Protein AF-G5JDI8-F1 (afdb_monomer)

Mean predicted aligned error: 7.17 Å

Secondary structure (DSSP, 8-state):
-HHHHHHHHHHHHHHHTHHHHIIIIITTTT-SSHHHHHHHHHHHHHHHHHHHHHTSSHHHHHHHHHHHHHHHHHHHHHHHSS-HHHHHHHHHHHHHHHHHHHH-S-TTSHHHHHHHHHHHHHHHHHHHHHHHHHHHHHHHHHHHHHTT-

InterPro domains:
  IPR032808 DoxX family [PF07681] (2-74)
  IPR051907 DoxX-like inner membrane-associated oxidoreductase [PTHR33452] (1-127)

Radius of gyration: 26.35 Å; Cα contacts (8 Å, |Δi|>4): 162; chains: 1; bounding box: 73×30×72 Å

Structure (mmCIF, N/CA/C/O backbone):
data_AF-G5JDI8-F1
#
_entry.id   AF-G5JDI8-F1
#
loop_
_atom_site.group_PDB
_atom_site.id
_atom_site.type_symbol
_atom_site.label_atom_id
_atom_site.label_alt_id
_atom_site.label_comp_id
_atom_site.label_asym_id
_atom_site.label_entity_id
_atom_site.label_seq_id
_atom_site.pdbx_PDB_ins_code
_atom_site.Cartn_x
_atom_site.Cartn_y
_atom_site.Cartn_z
_atom_site.occupancy
_atom_site.B_iso_or_equiv
_atom_site.auth_seq_id
_atom_site.auth_comp_id
_atom_site.auth_asym_id
_atom_site.auth_atom_id
_atom_site.pdbx_PDB_model_num
ATOM 1 N N . MET A 1 1 ? 3.150 5.418 9.650 1.00 78.50 1 MET A N 1
ATOM 2 C CA . MET A 1 1 ? 2.986 6.864 9.384 1.00 78.50 1 MET A CA 1
ATOM 3 C C . MET A 1 1 ? 4.046 7.416 8.428 1.00 78.50 1 MET A C 1
ATOM 5 O O . MET A 1 1 ? 3.697 7.618 7.277 1.00 78.50 1 MET A O 1
ATOM 9 N N . VAL A 1 2 ? 5.317 7.598 8.828 1.00 90.75 2 VAL A N 1
ATOM 10 C CA . VAL A 1 2 ? 6.346 8.268 7.986 1.00 90.75 2 VAL A CA 1
ATOM 11 C C . VAL A 1 2 ? 6.553 7.596 6.624 1.00 90.75 2 VAL A C 1
ATOM 13 O O . VAL A 1 2 ? 6.476 8.265 5.602 1.00 90.75 2 VAL A O 1
ATOM 16 N N . VAL A 1 3 ? 6.726 6.271 6.596 1.00 92.62 3 VAL A N 1
ATOM 17 C CA . VAL A 1 3 ? 6.896 5.518 5.337 1.00 92.62 3 VAL A CA 1
ATOM 18 C C . VAL A 1 3 ? 5.685 5.619 4.405 1.00 92.62 3 VAL A C 1
ATOM 20 O O . VAL A 1 3 ? 5.850 5.643 3.194 1.00 92.62 3 VAL A O 1
ATOM 23 N N . GLY A 1 4 ? 4.473 5.734 4.958 1.00 90.75 4 GLY A N 1
ATOM 24 C CA . GLY A 1 4 ? 3.261 5.957 4.168 1.00 90.75 4 GLY A CA 1
ATOM 25 C C . GLY A 1 4 ? 3.221 7.368 3.582 1.00 90.75 4 GLY A C 1
ATOM 26 O O . GLY A 1 4 ? 2.915 7.533 2.415 1.00 90.75 4 GLY A O 1
ATOM 27 N N . LEU A 1 5 ? 3.602 8.394 4.347 1.00 92.94 5 LEU A N 1
ATOM 28 C CA . LEU A 1 5 ? 3.650 9.766 3.828 1.00 92.94 5 LEU A CA 1
ATOM 29 C C . LEU A 1 5 ? 4.697 9.935 2.726 1.00 92.94 5 LEU A C 1
ATOM 31 O O . LEU A 1 5 ? 4.413 10.571 1.717 1.00 92.94 5 LEU A O 1
ATOM 35 N N . MET A 1 6 ? 5.878 9.341 2.902 1.00 94.25 6 MET A N 1
ATOM 36 C CA . MET A 1 6 ? 6.919 9.392 1.878 1.00 94.25 6 MET A CA 1
ATOM 37 C C . MET A 1 6 ? 6.478 8.643 0.615 1.00 94.25 6 MET A C 1
ATOM 39 O O . MET A 1 6 ? 6.531 9.201 -0.468 1.00 94.25 6 MET A O 1
ATOM 43 N N . MET A 1 7 ? 5.903 7.445 0.725 1.00 95.19 7 MET A N 1
ATOM 44 C CA . MET A 1 7 ? 5.480 6.660 -0.447 1.00 95.19 7 MET A CA 1
ATOM 45 C C . MET A 1 7 ? 4.443 7.357 -1.360 1.00 95.19 7 MET A C 1
ATOM 47 O O . MET A 1 7 ? 4.305 6.978 -2.520 1.00 95.19 7 MET A O 1
ATOM 51 N N . ILE A 1 8 ? 3.751 8.406 -0.898 1.00 95.25 8 ILE A N 1
ATOM 52 C CA . ILE A 1 8 ? 2.831 9.190 -1.742 1.00 95.25 8 ILE A CA 1
ATOM 53 C C . ILE A 1 8 ? 3.551 9.781 -2.961 1.00 95.25 8 ILE A C 1
ATOM 55 O O . ILE A 1 8 ? 2.976 9.786 -4.052 1.00 95.25 8 ILE A O 1
ATOM 59 N N . HIS A 1 9 ? 4.797 10.249 -2.806 1.00 94.75 9 HIS A N 1
ATOM 60 C CA . HIS A 1 9 ? 5.520 10.849 -3.929 1.00 94.75 9 HIS A CA 1
ATOM 61 C C . HIS A 1 9 ? 5.766 9.822 -5.043 1.00 94.75 9 HIS A C 1
ATOM 63 O O . HIS A 1 9 ? 5.548 10.146 -6.202 1.00 94.75 9 HIS A O 1
ATOM 69 N N . ASN A 1 10 ? 6.064 8.560 -4.708 1.00 93.75 10 ASN A N 1
ATOM 70 C CA . ASN A 1 10 ? 6.255 7.503 -5.707 1.00 93.75 10 ASN A CA 1
ATOM 71 C C . ASN A 1 10 ? 5.010 7.295 -6.584 1.00 93.75 10 ASN A C 1
ATOM 73 O O . ASN A 1 10 ? 5.134 7.096 -7.794 1.00 93.75 10 ASN A O 1
ATOM 77 N N . GLY A 1 11 ? 3.814 7.344 -5.989 1.00 93.81 11 GLY A N 1
ATOM 78 C CA . GLY A 1 11 ? 2.562 7.217 -6.734 1.00 93.81 11 GLY A CA 1
ATOM 79 C C . GLY A 1 11 ? 2.318 8.414 -7.656 1.00 93.81 11 GLY A C 1
ATOM 80 O O . GLY A 1 11 ? 1.900 8.240 -8.801 1.00 93.81 11 GLY A O 1
ATOM 81 N N . LEU A 1 12 ? 2.625 9.626 -7.181 1.00 96.44 12 LEU A N 1
ATOM 82 C CA . LEU A 1 12 ? 2.525 10.854 -7.974 1.00 96.44 12 LEU A CA 1
ATOM 83 C C . LEU A 1 12 ? 3.525 10.873 -9.134 1.00 96.44 12 LEU A C 1
ATOM 85 O O . LEU A 1 12 ? 3.136 11.218 -10.247 1.00 96.44 12 LEU A O 1
ATOM 89 N N . ASP A 1 13 ? 4.765 10.445 -8.903 1.00 95.38 13 ASP A N 1
ATOM 90 C CA . ASP A 1 13 ? 5.805 10.357 -9.931 1.00 95.38 13 ASP A CA 1
ATOM 91 C C . ASP A 1 13 ? 5.377 9.399 -11.055 1.00 95.38 13 ASP A C 1
ATOM 93 O O . ASP A 1 13 ? 5.509 9.721 -12.237 1.00 95.38 13 ASP A O 1
ATOM 97 N N . LYS A 1 14 ? 4.772 8.253 -10.698 1.00 95.12 14 LYS A N 1
ATOM 98 C CA . LYS A 1 14 ? 4.208 7.305 -11.674 1.00 95.12 14 LYS A CA 1
ATOM 99 C C . LYS A 1 14 ? 3.051 7.908 -12.471 1.00 95.12 14 LYS A C 1
ATOM 101 O O . LYS A 1 14 ? 2.998 7.721 -13.682 1.00 95.12 14 LYS A O 1
ATOM 106 N N . LEU A 1 15 ? 2.128 8.625 -11.824 1.00 95.25 15 LEU A N 1
ATOM 107 C CA . LEU A 1 15 ? 1.006 9.274 -12.520 1.00 95.25 15 LEU A CA 1
ATOM 108 C C . LEU A 1 15 ? 1.446 10.452 -13.393 1.00 95.25 15 LEU A C 1
ATOM 110 O O . LEU A 1 15 ? 0.807 10.718 -14.408 1.00 95.25 15 LEU A O 1
ATOM 114 N N . GLY A 1 16 ? 2.512 11.154 -13.010 1.00 96.62 16 GLY A N 1
ATOM 115 C CA . GLY A 1 16 ? 3.041 12.290 -13.760 1.00 96.62 16 GLY A CA 1
ATOM 116 C C . GLY A 1 16 ? 3.607 11.903 -15.127 1.00 96.62 16 GLY A C 1
ATOM 117 O O . GLY A 1 16 ? 3.639 12.741 -16.025 1.00 96.62 16 GLY A O 1
ATOM 118 N N . ASN A 1 17 ? 4.035 10.648 -15.300 1.00 95.94 17 ASN A N 1
ATOM 119 C CA . ASN A 1 17 ? 4.513 10.128 -16.579 1.00 95.94 17 ASN A CA 1
ATOM 120 C C . ASN A 1 17 ? 4.245 8.618 -16.705 1.00 95.94 17 ASN A C 1
ATOM 122 O O . ASN A 1 17 ? 5.155 7.783 -16.630 1.00 95.94 17 ASN A O 1
ATOM 126 N N . ILE A 1 18 ? 2.966 8.273 -16.861 1.00 97.12 18 ILE A N 1
ATOM 127 C CA . ILE A 1 18 ? 2.504 6.884 -16.809 1.00 97.12 18 ILE A CA 1
ATOM 128 C C . ILE A 1 18 ? 3.012 6.062 -17.997 1.00 97.12 18 ILE A C 1
ATOM 130 O O . ILE A 1 18 ? 3.322 4.881 -17.832 1.00 97.12 18 ILE A O 1
ATOM 134 N N . GLU A 1 19 ? 3.143 6.680 -19.174 1.00 96.38 19 GLU A N 1
ATOM 135 C CA . GLU A 1 19 ? 3.639 6.041 -20.390 1.00 96.38 19 GLU A CA 1
ATOM 136 C C . GLU A 1 19 ? 5.106 5.642 -20.233 1.00 96.38 19 GLU A C 1
ATOM 138 O O . GLU A 1 19 ? 5.456 4.490 -20.486 1.00 96.38 19 GLU A O 1
ATOM 143 N N . SER A 1 20 ? 5.945 6.555 -19.732 1.00 96.06 20 SER A N 1
ATOM 144 C CA . SER A 1 20 ? 7.361 6.269 -19.480 1.00 96.06 20 SER A CA 1
ATOM 145 C C . SER A 1 20 ? 7.533 5.182 -18.422 1.00 96.06 20 SER A C 1
ATOM 147 O O . SER A 1 20 ? 8.318 4.253 -18.610 1.00 96.06 20 SER A O 1
ATOM 149 N N . PHE A 1 21 ? 6.759 5.228 -17.331 1.00 95.94 21 PHE A N 1
ATOM 150 C CA . PHE A 1 21 ? 6.804 4.170 -16.320 1.00 95.94 21 PHE A CA 1
ATOM 151 C C . PHE A 1 21 ? 6.352 2.816 -16.890 1.00 95.94 21 PHE A C 1
ATOM 153 O O . PHE A 1 21 ? 6.985 1.791 -16.635 1.00 95.94 21 PHE A O 1
ATOM 160 N N . ALA A 1 22 ? 5.294 2.799 -17.705 1.00 96.94 22 ALA A N 1
ATOM 161 C CA . ALA A 1 22 ? 4.831 1.585 -18.367 1.00 96.94 22 ALA A CA 1
ATOM 162 C C . ALA A 1 22 ? 5.904 0.984 -19.274 1.00 96.94 22 ALA A C 1
ATOM 164 O O . ALA A 1 22 ? 6.151 -0.216 -19.202 1.00 96.94 22 ALA A O 1
ATOM 165 N N . GLU A 1 23 ? 6.564 1.801 -20.089 1.00 95.62 23 GLU A N 1
ATOM 166 C CA . GLU A 1 23 ? 7.600 1.342 -21.008 1.00 95.62 23 GLU A CA 1
ATOM 167 C C . GLU A 1 23 ? 8.870 0.887 -20.273 1.00 95.62 23 GLU A C 1
ATOM 169 O O . GLU A 1 23 ? 9.369 -0.211 -20.518 1.00 95.62 23 GLU A O 1
ATOM 174 N N . ALA A 1 24 ? 9.358 1.686 -19.323 1.00 93.75 24 ALA A N 1
ATOM 175 C CA . ALA A 1 24 ? 10.630 1.445 -18.647 1.00 93.75 24 ALA A CA 1
ATOM 176 C C . ALA A 1 24 ? 10.563 0.365 -17.558 1.00 93.75 24 ALA A C 1
ATOM 178 O O . ALA A 1 24 ? 11.562 -0.315 -17.317 1.00 93.75 24 ALA A O 1
ATOM 179 N N . TYR A 1 25 ? 9.418 0.208 -16.885 1.00 93.75 25 TYR A N 1
ATOM 180 C CA . TYR A 1 25 ? 9.246 -0.767 -15.804 1.00 93.75 25 TYR A CA 1
ATOM 181 C C . TYR A 1 25 ? 8.377 -1.943 -16.224 1.00 93.75 25 TYR A C 1
ATOM 183 O O . TYR A 1 25 ? 8.840 -3.081 -16.213 1.00 93.75 25 TYR A O 1
ATOM 191 N N . VAL A 1 26 ? 7.118 -1.685 -16.578 1.00 94.75 26 VAL A N 1
ATOM 192 C CA . VAL A 1 26 ? 6.095 -2.737 -16.685 1.00 94.75 26 VAL A CA 1
ATOM 193 C C . VAL A 1 26 ? 6.276 -3.603 -17.935 1.00 94.75 26 VAL A C 1
ATOM 195 O O . VAL A 1 26 ? 6.206 -4.830 -17.854 1.00 94.75 26 VAL A O 1
ATOM 198 N N . SER A 1 27 ? 6.573 -2.987 -19.080 1.00 94.25 27 SER A N 1
ATOM 199 C CA . SER A 1 27 ? 6.937 -3.700 -20.308 1.00 94.25 27 SER A CA 1
ATOM 200 C C . SER A 1 27 ? 8.256 -4.446 -20.141 1.00 94.25 27 SER A C 1
ATOM 202 O O . SER A 1 27 ? 8.386 -5.573 -20.612 1.00 94.25 27 SER A O 1
ATOM 204 N N . TYR A 1 28 ? 9.220 -3.843 -19.438 1.00 93.06 28 TYR A N 1
ATOM 205 C CA . TYR A 1 28 ? 10.547 -4.422 -19.229 1.00 93.06 28 TYR A CA 1
ATOM 206 C C . TYR A 1 28 ? 10.499 -5.734 -18.433 1.00 93.06 28 TYR A C 1
ATOM 208 O O . TYR A 1 28 ? 11.188 -6.691 -18.776 1.00 93.06 28 TYR A O 1
ATOM 216 N N . ILE A 1 29 ? 9.633 -5.818 -17.417 1.00 93.00 29 ILE A N 1
ATOM 217 C CA . ILE A 1 29 ? 9.389 -7.062 -16.664 1.00 93.00 29 ILE A CA 1
ATOM 218 C C . ILE A 1 29 ? 8.481 -8.062 -17.407 1.00 93.00 29 ILE A C 1
ATOM 220 O O . ILE A 1 29 ? 8.239 -9.155 -16.901 1.00 93.00 29 ILE A O 1
ATOM 224 N N . GLY A 1 30 ? 7.968 -7.706 -18.591 1.00 92.38 30 GLY A N 1
ATOM 225 C CA . GLY A 1 30 ? 7.183 -8.591 -19.453 1.00 92.38 30 GLY A CA 1
ATOM 226 C C . GLY A 1 30 ? 5.707 -8.750 -19.071 1.00 92.38 30 GLY A C 1
ATOM 227 O O . GLY A 1 30 ? 5.082 -9.727 -19.486 1.00 92.38 30 GLY A O 1
ATOM 228 N N . LEU A 1 31 ? 5.127 -7.828 -18.291 1.00 91.44 31 LEU A N 1
ATOM 229 C CA . LEU A 1 31 ? 3.700 -7.895 -17.959 1.00 91.44 31 LEU A CA 1
ATOM 230 C C . LEU A 1 31 ? 2.819 -7.493 -19.160 1.00 91.44 31 LEU A C 1
ATOM 232 O O . LEU A 1 31 ? 3.109 -6.505 -19.840 1.00 91.44 31 LEU A O 1
ATOM 236 N N . PRO A 1 32 ? 1.706 -8.209 -19.418 1.00 92.06 32 PRO A N 1
ATOM 237 C CA . PRO A 1 32 ? 0.747 -7.814 -20.445 1.00 92.06 32 PRO A CA 1
ATOM 238 C C . PRO A 1 32 ? 0.009 -6.537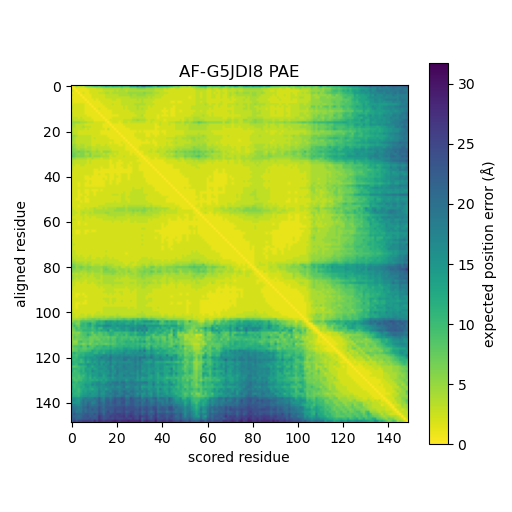 -20.023 1.00 92.06 32 PRO A C 1
ATOM 240 O O . PRO A 1 32 ? -0.240 -6.328 -18.844 1.00 92.06 32 PRO A O 1
ATOM 243 N N . PHE A 1 33 ? -0.398 -5.705 -20.982 1.00 95.25 33 PHE A N 1
ATOM 244 C CA . PHE A 1 33 ? -1.064 -4.412 -20.737 1.00 95.25 33 PHE A CA 1
ATOM 245 C C . PHE A 1 33 ? -0.268 -3.445 -19.830 1.00 95.25 33 PHE A C 1
ATOM 247 O O . PHE A 1 33 ? -0.741 -3.072 -18.752 1.00 95.25 33 PHE A O 1
ATOM 254 N N . PRO A 1 34 ? 0.914 -2.974 -20.270 1.00 95.62 34 PRO A N 1
ATOM 255 C CA . PRO A 1 34 ? 1.818 -2.183 -19.435 1.00 95.62 34 PRO A CA 1
ATOM 256 C C . PRO A 1 34 ? 1.179 -0.941 -18.805 1.00 95.62 34 PRO A C 1
ATOM 258 O O . PRO A 1 34 ? 1.311 -0.706 -17.609 1.00 95.62 34 PRO A O 1
ATOM 261 N N . ILE A 1 35 ? 0.397 -0.196 -19.590 1.00 96.88 35 ILE A N 1
ATOM 262 C CA . ILE A 1 35 ? -0.304 1.013 -19.132 1.00 96.88 35 ILE A CA 1
ATOM 263 C C . ILE A 1 35 ? -1.297 0.702 -18.004 1.00 96.88 35 ILE A C 1
ATOM 265 O O . ILE A 1 35 ? -1.380 1.438 -17.023 1.00 96.88 35 ILE A O 1
ATOM 269 N N . PHE A 1 36 ? -2.037 -0.404 -18.113 1.00 96.81 36 PHE A N 1
ATOM 270 C CA . PHE A 1 36 ? -3.021 -0.785 -17.103 1.00 96.81 36 PHE A CA 1
ATOM 271 C C . PHE A 1 36 ? -2.348 -1.080 -15.759 1.00 96.81 36 PHE A C 1
ATOM 273 O O . PHE A 1 36 ? -2.735 -0.514 -14.736 1.00 96.81 36 PHE A O 1
ATOM 280 N N . PHE A 1 37 ? -1.305 -1.915 -15.754 1.00 96.44 37 PHE A N 1
ATOM 281 C CA . PHE A 1 37 ? -0.586 -2.238 -14.521 1.00 96.44 37 PHE A CA 1
ATOM 282 C C . PHE A 1 37 ? 0.187 -1.046 -13.951 1.00 96.44 37 PHE A C 1
ATOM 284 O O . PHE A 1 37 ? 0.306 -0.947 -12.730 1.00 96.44 37 PHE A O 1
ATOM 291 N N . SER A 1 38 ? 0.634 -0.105 -14.788 1.00 97.25 38 SER A N 1
ATOM 292 C CA . SER A 1 38 ? 1.185 1.169 -14.319 1.00 97.25 38 SER A CA 1
ATOM 293 C C . SER A 1 38 ? 0.175 1.958 -13.494 1.00 97.25 38 SER A C 1
ATOM 295 O O . SER A 1 38 ? 0.511 2.405 -12.398 1.00 97.25 38 SER A O 1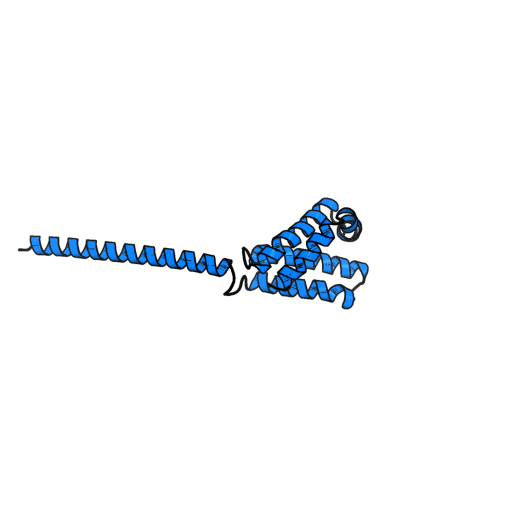
ATOM 297 N N . TYR A 1 39 ? -1.075 2.079 -13.958 1.00 97.81 39 TYR A N 1
ATOM 298 C CA . TYR A 1 39 ? -2.129 2.725 -13.172 1.00 97.81 39 TYR A CA 1
ATOM 299 C C . TYR A 1 39 ? -2.436 1.959 -11.888 1.00 97.81 39 TYR A C 1
ATOM 301 O O . TYR A 1 39 ? -2.579 2.578 -10.837 1.00 97.81 39 TYR A O 1
ATOM 309 N N . VAL A 1 40 ? -2.497 0.624 -11.941 1.00 97.56 40 VAL A N 1
ATOM 310 C CA . VAL A 1 40 ? -2.704 -0.199 -10.738 1.00 97.56 40 VAL A CA 1
ATOM 311 C C . VAL A 1 40 ? -1.608 0.072 -9.708 1.00 97.56 40 VAL A C 1
ATOM 313 O O . VAL A 1 40 ? -1.926 0.328 -8.548 1.00 97.56 40 VAL A O 1
ATOM 316 N N . ALA A 1 41 ? -0.336 0.074 -10.112 1.00 96.88 41 ALA A N 1
ATOM 317 C CA . ALA A 1 41 ? 0.779 0.375 -9.219 1.00 96.88 41 ALA A CA 1
ATOM 318 C C . ALA A 1 41 ? 0.689 1.805 -8.661 1.00 96.88 41 ALA A C 1
ATOM 320 O O . ALA A 1 41 ? 0.784 2.002 -7.450 1.00 96.88 41 ALA A O 1
ATOM 321 N N . ALA A 1 42 ? 0.436 2.790 -9.526 1.00 97.44 42 ALA A N 1
ATOM 322 C CA . ALA A 1 42 ? 0.370 4.194 -9.141 1.00 97.44 42 ALA A CA 1
ATOM 323 C C . ALA A 1 42 ? -0.781 4.483 -8.163 1.00 97.44 42 ALA A C 1
ATOM 325 O O . ALA A 1 42 ? -0.570 5.116 -7.131 1.00 97.44 42 ALA A O 1
ATOM 326 N N . PHE A 1 43 ? -1.985 3.966 -8.427 1.00 97.62 43 PHE A N 1
ATOM 327 C CA . PHE A 1 43 ? -3.124 4.115 -7.518 1.00 97.62 43 PHE A CA 1
ATOM 328 C C . PHE A 1 43 ? -2.958 3.309 -6.232 1.00 97.62 43 PHE A C 1
ATOM 330 O O . PHE A 1 43 ? -3.377 3.773 -5.173 1.00 97.62 43 PHE A O 1
ATOM 337 N N . THR A 1 44 ? -2.319 2.137 -6.288 1.00 97.38 44 THR A N 1
ATOM 338 C CA . THR A 1 44 ? -2.001 1.363 -5.079 1.00 97.38 44 THR A CA 1
ATOM 339 C C . THR A 1 44 ? -1.104 2.166 -4.145 1.00 97.38 44 THR A C 1
ATOM 341 O O . THR A 1 44 ? -1.357 2.207 -2.944 1.00 97.38 44 THR A O 1
ATOM 344 N N . GLU A 1 45 ? -0.103 2.862 -4.680 1.00 97.50 45 GLU A N 1
ATOM 345 C CA . GLU A 1 45 ? 0.761 3.738 -3.889 1.00 97.50 45 GLU A CA 1
ATOM 346 C C . GLU A 1 45 ? 0.037 5.006 -3.433 1.00 97.50 45 GLU A C 1
ATOM 348 O O . GLU A 1 45 ? 0.087 5.346 -2.254 1.00 97.50 45 GLU A O 1
ATOM 353 N N . LEU A 1 46 ? -0.714 5.663 -4.319 1.00 96.56 46 LEU A N 1
ATOM 354 C CA . LEU A 1 46 ? -1.401 6.915 -4.002 1.00 96.56 46 LEU A CA 1
ATOM 355 C C . LEU A 1 46 ? -2.525 6.752 -2.971 1.00 96.56 46 LEU A C 1
ATOM 357 O O . LEU A 1 46 ? -2.775 7.666 -2.193 1.00 96.56 46 LEU A O 1
ATOM 361 N N . ILE A 1 47 ? -3.214 5.609 -2.965 1.00 96.75 47 ILE A N 1
ATOM 362 C CA . ILE A 1 47 ? -4.329 5.325 -2.050 1.00 96.75 47 ILE A CA 1
ATOM 363 C C . ILE A 1 47 ? -3.838 4.533 -0.839 1.00 96.75 47 ILE A C 1
ATOM 365 O O . ILE A 1 47 ? -4.167 4.863 0.302 1.00 96.75 47 ILE A O 1
ATOM 369 N N . GLY A 1 48 ? -3.031 3.496 -1.063 1.00 96.00 48 GLY A N 1
ATOM 370 C CA . GLY A 1 48 ? -2.527 2.636 0.001 1.00 96.00 48 GLY A CA 1
ATOM 371 C C . GLY A 1 48 ? -1.623 3.388 0.971 1.00 96.00 48 GLY A C 1
ATOM 372 O O . GLY A 1 48 ? -1.701 3.166 2.180 1.00 96.00 48 GLY A O 1
ATOM 373 N N . ALA A 1 49 ? -0.791 4.309 0.480 1.00 96.06 49 ALA A N 1
ATOM 374 C CA . ALA A 1 49 ? 0.176 4.992 1.327 1.00 96.06 49 ALA A CA 1
ATOM 375 C C . ALA A 1 49 ? -0.475 5.948 2.348 1.00 96.06 49 ALA A C 1
ATOM 377 O O . ALA A 1 49 ? -0.139 5.839 3.535 1.00 96.06 49 ALA A O 1
ATOM 378 N N . PRO A 1 50 ? -1.471 6.784 1.981 1.00 94.81 50 PRO A N 1
ATOM 379 C CA . PRO A 1 50 ? -2.281 7.514 2.953 1.00 94.81 50 PRO A CA 1
ATOM 380 C C . PRO A 1 50 ? -3.035 6.601 3.920 1.00 94.81 50 PRO A C 1
ATOM 382 O O . PRO A 1 50 ? -3.034 6.882 5.115 1.00 94.81 50 PRO A O 1
ATOM 385 N N . LEU A 1 51 ? -3.622 5.494 3.444 1.00 94.19 51 LEU A N 1
ATOM 386 C CA . LEU A 1 51 ? -4.333 4.529 4.296 1.00 94.19 51 LEU A CA 1
ATOM 387 C C . LEU A 1 51 ? -3.420 3.948 5.388 1.00 94.19 51 LEU A C 1
ATOM 389 O O . LEU A 1 51 ? -3.766 3.973 6.569 1.00 94.19 51 LEU A O 1
ATOM 393 N N . VAL A 1 52 ? -2.204 3.524 5.031 1.00 94.31 52 VAL A N 1
ATOM 394 C CA . VAL A 1 52 ? -1.191 3.082 6.007 1.00 94.31 52 VAL A CA 1
ATOM 395 C C . VAL A 1 52 ? -0.703 4.239 6.886 1.00 94.31 52 VAL A C 1
ATOM 397 O O . VAL A 1 52 ? -0.374 4.034 8.058 1.00 94.31 52 VAL A O 1
ATOM 400 N N . ALA A 1 53 ? -0.638 5.467 6.363 1.00 92.69 53 ALA A N 1
ATOM 401 C CA . ALA A 1 53 ? -0.214 6.627 7.139 1.00 92.69 53 ALA A CA 1
ATOM 402 C C . ALA A 1 53 ? -1.200 6.963 8.268 1.00 92.69 53 ALA A C 1
ATOM 404 O O . ALA A 1 53 ? -0.749 7.159 9.398 1.00 92.69 53 ALA A O 1
ATOM 405 N N . ILE A 1 54 ? -2.506 6.971 7.975 1.00 91.31 54 ILE A N 1
ATOM 406 C CA . ILE A 1 54 ? -3.592 7.224 8.942 1.00 91.31 54 ILE A CA 1
ATOM 407 C C . ILE A 1 54 ? -3.965 5.983 9.770 1.00 91.31 54 ILE A C 1
ATOM 409 O O . ILE A 1 54 ? -4.691 6.073 10.764 1.00 91.31 54 ILE A O 1
ATOM 413 N N . GLY A 1 55 ? -3.483 4.813 9.357 1.00 90.25 55 GLY A N 1
ATOM 414 C CA . GLY A 1 55 ? -3.783 3.543 9.998 1.00 90.25 55 GLY A CA 1
ATOM 415 C C . GLY A 1 55 ? -5.226 3.083 9.777 1.00 90.25 55 GLY A C 1
ATOM 416 O O . GLY A 1 55 ? -5.827 2.593 10.727 1.00 90.25 55 GLY A O 1
ATOM 417 N N . LEU A 1 56 ? -5.775 3.291 8.575 1.00 90.12 56 LEU A N 1
ATOM 418 C CA . LEU A 1 56 ? -7.111 2.844 8.166 1.00 90.12 56 LEU A CA 1
ATOM 419 C C . LEU A 1 56 ? -6.976 1.704 7.158 1.00 90.12 56 LEU A C 1
ATOM 421 O O . LEU A 1 56 ? -6.263 1.856 6.167 1.00 90.12 56 LEU A O 1
ATOM 425 N N . PHE A 1 57 ? -7.667 0.582 7.371 1.00 90.38 57 PHE A N 1
ATOM 426 C CA . PHE A 1 57 ? -7.536 -0.615 6.528 1.00 90.38 57 PHE A CA 1
ATOM 427 C C . PHE A 1 57 ? -6.063 -0.992 6.302 1.00 90.38 57 PHE A C 1
ATOM 429 O O . PHE A 1 57 ? -5.630 -1.321 5.194 1.00 90.38 57 PHE A O 1
ATOM 436 N N . THR A 1 58 ? -5.270 -0.937 7.375 1.00 92.56 58 THR A N 1
ATOM 437 C CA . THR A 1 58 ? -3.804 -0.943 7.264 1.00 92.56 58 THR A CA 1
ATOM 438 C C . THR A 1 58 ? -3.272 -2.224 6.638 1.00 92.56 58 THR A C 1
ATOM 440 O O . THR A 1 58 ? -2.340 -2.171 5.847 1.00 92.56 58 THR A O 1
ATOM 443 N N . ARG A 1 59 ? -3.875 -3.380 6.941 1.00 94.75 59 ARG A N 1
ATOM 444 C CA . ARG A 1 59 ? -3.438 -4.676 6.400 1.00 94.75 59 ARG A CA 1
ATOM 445 C C . ARG A 1 59 ? -3.603 -4.782 4.877 1.00 94.75 59 ARG A C 1
ATOM 447 O O . ARG A 1 59 ? -2.599 -5.020 4.213 1.00 94.75 59 ARG A O 1
ATOM 454 N N . PRO A 1 60 ? -4.804 -4.601 4.290 1.00 95.44 60 PRO A N 1
ATOM 455 C CA . PRO A 1 60 ? -4.952 -4.662 2.835 1.00 95.44 60 PRO A CA 1
ATOM 456 C C . PRO A 1 60 ? -4.197 -3.533 2.118 1.00 95.44 60 PRO A C 1
ATOM 458 O O . PRO A 1 60 ? -3.625 -3.777 1.058 1.00 95.44 60 PRO A O 1
ATOM 461 N N . ALA A 1 61 ? -4.116 -2.333 2.704 1.00 96.31 61 ALA A N 1
ATOM 462 C CA . ALA A 1 61 ? -3.314 -1.250 2.138 1.00 96.31 61 ALA A CA 1
ATOM 463 C C . ALA A 1 61 ? -1.815 -1.605 2.117 1.00 96.31 61 ALA A C 1
ATOM 465 O O . ALA A 1 61 ? -1.158 -1.477 1.086 1.00 96.31 61 ALA A O 1
ATOM 466 N N . ALA A 1 62 ? -1.285 -2.130 3.226 1.00 96.94 62 ALA A N 1
ATOM 467 C CA . ALA A 1 62 ? 0.101 -2.574 3.322 1.00 96.94 62 ALA A CA 1
ATOM 468 C C . ALA A 1 62 ? 0.407 -3.758 2.396 1.00 96.94 62 ALA A C 1
ATOM 470 O O . ALA A 1 62 ? 1.510 -3.821 1.865 1.00 96.94 62 ALA A O 1
ATOM 471 N N . LEU A 1 63 ? -0.553 -4.660 2.155 1.00 97.75 63 LEU A N 1
ATOM 472 C CA . LEU A 1 63 ? -0.397 -5.744 1.183 1.00 97.75 63 LEU A CA 1
ATOM 473 C C . LEU A 1 63 ? -0.139 -5.192 -0.222 1.00 97.75 63 LEU A C 1
ATOM 475 O O . LEU A 1 63 ? 0.823 -5.600 -0.865 1.00 97.75 63 LEU A O 1
ATOM 479 N N . GLY A 1 64 ? -0.964 -4.242 -0.671 1.00 97.50 64 GLY A N 1
ATOM 480 C CA . GLY A 1 64 ? -0.800 -3.613 -1.981 1.00 97.50 64 GLY A CA 1
ATOM 481 C C . GLY A 1 64 ? 0.549 -2.906 -2.115 1.00 97.50 64 GLY A C 1
ATOM 482 O O . GLY A 1 64 ? 1.281 -3.151 -3.072 1.00 97.50 64 GLY A O 1
ATOM 483 N N . LEU A 1 65 ? 0.917 -2.089 -1.124 1.00 97.81 65 LEU A N 1
ATOM 484 C CA . LEU A 1 65 ? 2.205 -1.385 -1.110 1.00 97.81 65 LEU A CA 1
ATOM 485 C C . LEU A 1 65 ? 3.402 -2.342 -1.056 1.00 97.81 65 LEU A C 1
ATOM 487 O O . LEU A 1 65 ? 4.426 -2.110 -1.692 1.00 97.81 65 LEU A O 1
ATOM 491 N N . PHE A 1 66 ? 3.289 -3.438 -0.308 1.00 98.31 66 PHE A N 1
ATOM 492 C CA . PHE A 1 66 ? 4.313 -4.474 -0.285 1.00 98.31 66 PHE A CA 1
ATOM 493 C C . PHE A 1 66 ? 4.478 -5.107 -1.671 1.00 98.31 66 PHE A C 1
ATOM 495 O O . PHE A 1 66 ? 5.603 -5.252 -2.149 1.00 98.31 66 PHE A O 1
ATOM 502 N N . SER A 1 67 ? 3.374 -5.416 -2.358 1.00 97.75 67 SER A N 1
ATOM 503 C CA . SER A 1 67 ? 3.412 -5.953 -3.719 1.00 97.75 67 SER A CA 1
ATOM 504 C C . SER A 1 67 ? 4.075 -5.000 -4.717 1.00 97.75 67 SER A C 1
ATOM 506 O O . SER A 1 67 ? 4.885 -5.462 -5.520 1.00 97.75 67 SER A O 1
ATOM 508 N N . THR A 1 68 ? 3.810 -3.687 -4.665 1.00 97.06 68 THR A N 1
ATOM 509 C CA . THR A 1 68 ? 4.477 -2.736 -5.579 1.00 97.06 68 THR A CA 1
ATOM 510 C C . THR A 1 68 ? 5.981 -2.660 -5.327 1.00 97.06 68 THR A C 1
ATOM 512 O O . THR A 1 68 ? 6.756 -2.604 -6.283 1.00 97.06 68 THR A O 1
ATOM 515 N N . MET A 1 69 ? 6.421 -2.749 -4.067 1.00 97.94 69 MET A N 1
ATOM 516 C CA . MET A 1 69 ? 7.849 -2.785 -3.739 1.00 97.94 69 MET A CA 1
ATOM 517 C C . MET A 1 69 ? 8.533 -4.072 -4.204 1.00 97.94 69 MET A C 1
ATOM 519 O O . MET A 1 69 ? 9.663 -4.006 -4.679 1.00 97.94 69 MET A O 1
ATOM 523 N N . LEU A 1 70 ? 7.859 -5.226 -4.150 1.00 97.19 70 LEU A N 1
ATOM 524 C CA . LEU A 1 70 ? 8.400 -6.466 -4.721 1.00 97.19 70 LEU A CA 1
ATOM 525 C C . LEU A 1 70 ? 8.600 -6.361 -6.237 1.00 97.19 70 LEU A C 1
ATOM 527 O O . LEU A 1 70 ? 9.632 -6.791 -6.749 1.00 97.19 70 LEU A O 1
ATOM 531 N N . VAL A 1 71 ? 7.642 -5.760 -6.950 1.00 95.62 71 VAL A N 1
ATOM 532 C CA . VAL A 1 71 ? 7.763 -5.519 -8.396 1.00 95.62 71 VAL A CA 1
ATOM 533 C C . VAL A 1 71 ? 8.924 -4.566 -8.695 1.00 95.62 71 VAL A C 1
ATOM 535 O O . VAL A 1 71 ? 9.712 -4.834 -9.601 1.00 95.62 71 VAL A O 1
ATOM 538 N N . ALA A 1 72 ? 9.081 -3.498 -7.908 1.00 95.44 72 ALA A N 1
ATOM 539 C CA . ALA A 1 72 ? 10.203 -2.570 -8.045 1.00 95.44 72 ALA A CA 1
ATOM 540 C C . ALA A 1 72 ? 11.557 -3.258 -7.795 1.00 95.44 72 ALA A C 1
ATOM 542 O O . ALA A 1 72 ? 12.479 -3.112 -8.592 1.00 95.44 72 ALA A O 1
ATOM 543 N N . MET A 1 73 ? 11.665 -4.071 -6.738 1.00 96.50 73 MET A N 1
ATOM 544 C CA . MET A 1 73 ? 12.872 -4.854 -6.456 1.00 96.50 73 MET A CA 1
ATOM 545 C C . MET A 1 73 ? 13.201 -5.823 -7.593 1.00 96.50 73 MET A C 1
ATOM 547 O O . MET A 1 73 ? 14.363 -5.947 -7.976 1.00 96.50 73 MET A O 1
ATOM 551 N N . TYR A 1 74 ? 12.191 -6.500 -8.145 1.00 95.88 74 TYR A N 1
ATOM 552 C CA . TYR A 1 74 ? 12.379 -7.399 -9.280 1.00 95.88 74 TYR A CA 1
ATOM 553 C C . TYR A 1 74 ? 12.929 -6.652 -10.498 1.00 95.88 74 TYR A C 1
ATOM 555 O O . TYR A 1 74 ? 13.927 -7.078 -11.076 1.00 95.88 74 TYR A O 1
ATOM 563 N N . HIS A 1 75 ? 12.344 -5.500 -10.836 1.00 95.44 75 HIS A N 1
ATOM 564 C CA . HIS A 1 75 ? 12.848 -4.642 -11.909 1.00 95.44 75 HIS A CA 1
ATOM 565 C C . HIS A 1 75 ? 14.297 -4.195 -11.666 1.00 95.44 75 HIS A C 1
ATOM 567 O O . HIS A 1 75 ? 15.138 -4.361 -12.548 1.00 95.44 75 HIS A O 1
ATOM 573 N N . HIS A 1 76 ? 14.625 -3.728 -10.458 1.00 95.31 76 HIS A N 1
ATOM 574 C CA . HIS A 1 76 ? 15.990 -3.328 -10.104 1.00 95.31 76 HIS A CA 1
ATOM 575 C C . HIS A 1 76 ? 17.003 -4.472 -10.258 1.00 95.31 76 HIS A C 1
ATOM 577 O O . HIS A 1 76 ? 18.105 -4.238 -10.755 1.00 95.31 76 HIS A O 1
ATOM 583 N N . ILE A 1 77 ? 16.632 -5.707 -9.896 1.00 95.62 77 ILE A N 1
ATOM 584 C CA . ILE A 1 77 ? 17.487 -6.890 -10.097 1.00 95.62 77 ILE A CA 1
ATOM 585 C C . ILE A 1 77 ? 17.725 -7.150 -11.584 1.00 95.62 77 ILE A C 1
ATOM 587 O O . ILE A 1 77 ? 18.843 -7.487 -11.967 1.00 95.62 77 ILE A O 1
ATOM 591 N N . LEU A 1 78 ? 16.707 -6.990 -12.430 1.00 94.62 78 LE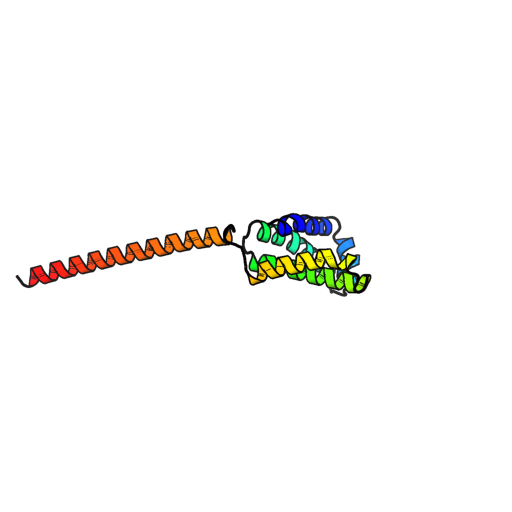U A N 1
ATOM 592 C CA . LEU A 1 78 ? 16.867 -7.191 -13.870 1.00 94.62 78 LEU A CA 1
ATOM 593 C C . LEU A 1 78 ? 17.763 -6.120 -14.510 1.00 94.62 78 LEU A C 1
ATOM 595 O O . LEU A 1 78 ? 18.592 -6.451 -15.353 1.00 94.62 78 LEU A O 1
ATOM 599 N N . VAL A 1 79 ? 17.619 -4.856 -14.103 1.00 93.31 79 VAL A N 1
ATOM 600 C CA . VAL A 1 79 ? 18.364 -3.733 -14.697 1.00 93.31 79 VAL A CA 1
ATOM 601 C C . VAL A 1 79 ? 19.804 -3.652 -14.187 1.00 93.31 79 VAL A C 1
ATOM 603 O O . VAL A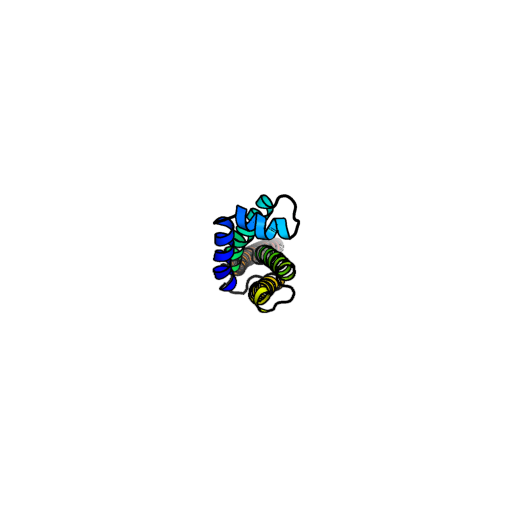 1 79 ? 20.719 -3.390 -14.966 1.00 93.31 79 VAL A O 1
ATOM 606 N N . ALA A 1 80 ? 20.019 -3.850 -12.885 1.00 92.50 80 ALA A N 1
ATOM 607 C CA . ALA A 1 80 ? 21.291 -3.559 -12.219 1.00 92.50 80 ALA A CA 1
ATOM 608 C C . ALA A 1 80 ? 21.888 -4.758 -11.457 1.00 92.50 80 ALA A C 1
ATOM 610 O O . ALA A 1 80 ? 22.916 -4.614 -10.790 1.00 92.50 80 ALA A O 1
ATOM 611 N N . GLY A 1 81 ? 21.268 -5.940 -11.530 1.00 92.75 81 GLY A N 1
ATOM 612 C CA . GLY A 1 81 ? 21.670 -7.107 -10.745 1.00 92.75 81 GLY A CA 1
ATOM 613 C C . GLY A 1 81 ? 21.446 -6.910 -9.241 1.00 92.75 81 GLY A C 1
ATOM 614 O O . GLY A 1 81 ? 20.631 -6.102 -8.801 1.00 92.75 81 GLY A O 1
ATOM 615 N N . PHE A 1 82 ? 22.208 -7.630 -8.415 1.00 92.44 82 PHE A N 1
ATOM 616 C CA . PHE A 1 82 ? 22.170 -7.505 -6.949 1.00 92.44 82 PHE A CA 1
ATOM 617 C C . PHE A 1 82 ? 22.936 -6.274 -6.432 1.00 92.44 82 PHE A C 1
ATOM 619 O O . PHE A 1 82 ? 23.757 -6.362 -5.519 1.00 92.44 82 PHE A O 1
ATOM 626 N N . SER A 1 83 ? 22.679 -5.106 -7.019 1.00 94.94 83 SER A N 1
ATOM 627 C CA . SER A 1 83 ? 23.252 -3.850 -6.547 1.00 94.94 83 SER A CA 1
ATOM 628 C C . SER A 1 83 ? 22.468 -3.323 -5.346 1.00 94.94 83 SER A C 1
ATOM 630 O O . SER A 1 83 ? 21.308 -2.924 -5.467 1.00 94.94 83 SER A O 1
ATOM 632 N N . VAL A 1 84 ? 23.118 -3.293 -4.178 1.00 92.25 84 VAL A N 1
ATOM 633 C CA . VAL A 1 84 ? 22.507 -2.812 -2.926 1.00 92.25 84 VAL A CA 1
ATOM 634 C C . VAL A 1 84 ? 21.990 -1.383 -3.080 1.00 92.25 84 VAL A C 1
ATOM 636 O O . VAL A 1 84 ? 20.885 -1.105 -2.638 1.00 92.25 84 VAL A O 1
ATOM 639 N N . ALA A 1 85 ? 22.721 -0.514 -3.782 1.00 93.69 85 ALA A N 1
ATOM 640 C CA . ALA A 1 85 ? 22.332 0.884 -3.975 1.00 93.69 85 ALA A CA 1
ATOM 641 C C . ALA A 1 85 ? 20.989 1.050 -4.710 1.00 93.69 85 ALA A C 1
ATOM 643 O O . ALA A 1 85 ? 20.237 1.973 -4.414 1.00 93.69 85 ALA A O 1
ATOM 644 N N . TYR A 1 86 ? 20.664 0.150 -5.646 1.00 90.75 86 TYR A N 1
ATOM 645 C CA . TYR A 1 86 ? 19.372 0.174 -6.339 1.00 90.75 86 TYR A CA 1
ATOM 646 C C . TYR A 1 86 ? 18.276 -0.475 -5.486 1.00 90.75 86 TYR A C 1
ATOM 648 O O . TYR A 1 86 ? 17.134 -0.025 -5.475 1.00 90.75 86 TYR A O 1
ATOM 656 N N . LEU A 1 87 ? 18.609 -1.529 -4.738 1.00 94.62 87 LEU A N 1
ATOM 657 C CA . LEU A 1 87 ? 17.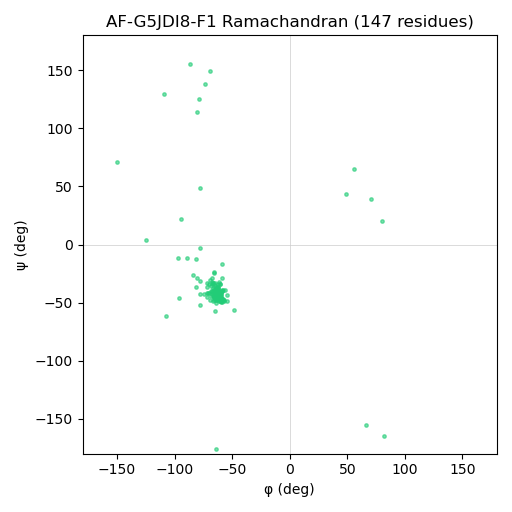631 -2.293 -3.964 1.00 94.62 87 LEU A CA 1
ATOM 658 C C . LEU A 1 87 ? 17.252 -1.665 -2.624 1.00 94.62 87 LEU A C 1
ATOM 660 O O . LEU A 1 87 ? 16.124 -1.874 -2.176 1.00 94.62 87 LEU A O 1
ATOM 664 N N . GLU A 1 88 ? 18.154 -0.906 -2.003 1.00 95.94 88 GLU A N 1
ATOM 665 C CA . GLU A 1 88 ? 18.051 -0.408 -0.628 1.00 95.94 88 GLU A CA 1
ATOM 666 C C . GLU A 1 88 ? 16.696 0.239 -0.340 1.00 95.94 88 GLU A C 1
ATOM 668 O O . GLU A 1 88 ? 15.970 -0.216 0.546 1.00 95.94 88 GLU A O 1
ATOM 673 N N . LEU A 1 89 ? 16.308 1.247 -1.126 1.00 94.62 89 LEU A N 1
ATOM 674 C CA . LEU A 1 89 ? 15.085 2.001 -0.866 1.00 94.62 89 LEU A CA 1
ATOM 675 C C . LEU A 1 89 ? 13.834 1.119 -0.998 1.00 94.62 89 LEU A C 1
ATOM 677 O O . LEU A 1 89 ? 12.985 1.099 -0.105 1.00 94.62 89 LEU A O 1
ATOM 681 N N . SER A 1 90 ? 13.742 0.343 -2.082 1.00 95.50 90 SER A N 1
ATOM 682 C CA . SER A 1 90 ? 12.620 -0.575 -2.317 1.00 95.50 90 SER A CA 1
ATOM 683 C C . SER A 1 90 ? 12.530 -1.681 -1.260 1.00 95.50 90 SER A C 1
ATOM 685 O O . SER A 1 90 ? 11.434 -2.022 -0.819 1.00 95.50 90 SER A O 1
ATOM 687 N N . ALA A 1 91 ? 13.669 -2.190 -0.785 1.00 96.81 91 ALA A N 1
ATOM 688 C CA . ALA A 1 91 ? 13.726 -3.225 0.239 1.00 96.81 91 ALA A CA 1
ATOM 689 C C . ALA A 1 91 ? 13.322 -2.689 1.619 1.00 96.81 91 ALA A C 1
ATOM 691 O O . ALA A 1 91 ? 12.559 -3.348 2.325 1.00 96.81 91 ALA A O 1
ATOM 692 N N . ILE A 1 92 ? 13.768 -1.484 1.992 1.00 96.94 92 ILE A N 1
ATOM 693 C CA . ILE A 1 92 ? 13.358 -0.834 3.245 1.00 96.94 92 ILE A CA 1
ATOM 694 C C . ILE A 1 92 ? 11.841 -0.637 3.256 1.00 96.94 92 ILE A C 1
ATOM 696 O O . ILE A 1 92 ? 11.177 -1.042 4.213 1.00 96.94 92 ILE A O 1
ATOM 700 N N . TYR A 1 93 ? 11.269 -0.093 2.177 1.00 97.00 93 TYR A N 1
ATOM 701 C CA . TYR A 1 93 ? 9.817 0.050 2.069 1.00 97.00 93 TYR A CA 1
ATOM 702 C C . TYR A 1 93 ? 9.096 -1.298 2.121 1.00 97.00 93 TYR A C 1
ATOM 704 O O . TYR A 1 93 ? 8.119 -1.427 2.861 1.00 97.00 93 TYR A O 1
ATOM 712 N N . ALA A 1 94 ? 9.589 -2.314 1.404 1.00 97.69 94 ALA A N 1
ATOM 713 C CA . ALA A 1 94 ? 9.011 -3.654 1.431 1.00 97.69 94 ALA A CA 1
ATOM 714 C C . ALA A 1 94 ? 8.972 -4.222 2.857 1.00 97.69 94 ALA A C 1
ATOM 716 O O . ALA A 1 94 ? 7.923 -4.676 3.309 1.00 97.69 94 ALA A O 1
ATOM 717 N N . VAL A 1 95 ? 10.075 -4.145 3.605 1.00 97.69 95 VAL A N 1
ATOM 718 C CA . VAL A 1 95 ? 10.142 -4.636 4.990 1.00 97.69 95 VAL A CA 1
ATOM 719 C C . VAL A 1 95 ? 9.205 -3.846 5.904 1.00 97.69 95 VAL A C 1
ATOM 721 O O . VAL A 1 95 ? 8.491 -4.440 6.715 1.00 97.69 95 VAL A O 1
ATOM 724 N N . CYS A 1 96 ? 9.143 -2.522 5.759 1.00 96.31 96 CYS A N 1
ATOM 725 C CA . CYS A 1 96 ? 8.220 -1.699 6.535 1.00 96.31 96 CYS A CA 1
ATOM 726 C C . CYS A 1 96 ? 6.751 -2.054 6.257 1.00 96.31 96 CYS A C 1
ATOM 728 O O . CYS A 1 96 ? 5.966 -2.187 7.197 1.00 96.31 96 CYS A O 1
ATOM 730 N N . PHE A 1 97 ? 6.357 -2.232 4.996 1.00 97.00 97 PHE A N 1
ATOM 731 C CA . PHE A 1 97 ? 4.981 -2.608 4.667 1.00 97.00 97 PHE A CA 1
ATOM 732 C C . PHE A 1 97 ? 4.670 -4.053 5.035 1.00 97.00 97 PHE A C 1
ATOM 734 O O . PHE A 1 9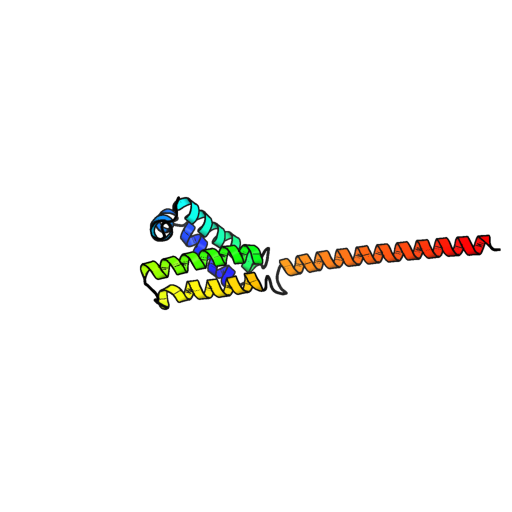7 ? 3.574 -4.320 5.513 1.00 97.00 97 PHE A O 1
ATOM 741 N N . LEU A 1 98 ? 5.636 -4.967 4.943 1.00 97.12 98 LEU A N 1
ATOM 742 C CA . LEU A 1 98 ? 5.487 -6.323 5.461 1.00 97.12 98 LEU A CA 1
ATOM 743 C C . LEU A 1 98 ? 5.248 -6.322 6.978 1.00 97.12 98 LEU A C 1
ATOM 745 O O . LEU A 1 98 ? 4.387 -7.050 7.472 1.00 97.12 98 LEU A O 1
ATOM 749 N N . PHE A 1 99 ? 5.947 -5.461 7.722 1.00 95.88 99 PHE A N 1
ATOM 750 C CA . PHE A 1 99 ? 5.698 -5.283 9.150 1.00 95.88 99 PHE A CA 1
ATOM 751 C C . PHE A 1 99 ? 4.252 -4.842 9.422 1.00 95.88 99 PHE A C 1
ATOM 753 O O . PHE A 1 99 ? 3.593 -5.445 10.271 1.00 95.88 99 PHE A O 1
ATOM 760 N N . PHE A 1 100 ? 3.738 -3.847 8.689 1.00 94.75 100 PHE A N 1
ATOM 761 C CA . PHE A 1 100 ? 2.344 -3.393 8.815 1.00 94.75 100 PHE A CA 1
ATOM 762 C C . PHE A 1 100 ? 1.328 -4.433 8.335 1.00 94.75 100 PHE A C 1
ATOM 764 O O . PHE A 1 100 ? 0.237 -4.526 8.894 1.00 94.75 100 PHE A O 1
ATOM 771 N N . LEU A 1 101 ? 1.680 -5.244 7.341 1.00 94.81 101 LEU A N 1
ATOM 772 C CA . LEU A 1 101 ? 0.850 -6.339 6.858 1.00 94.81 101 LEU A CA 1
ATOM 773 C C . LEU A 1 101 ? 0.657 -7.411 7.942 1.00 94.81 101 LEU A C 1
ATOM 775 O O . LEU A 1 101 ? -0.468 -7.855 8.169 1.00 94.81 101 LEU A O 1
ATOM 779 N N . ILE A 1 102 ? 1.734 -7.786 8.639 1.00 95.00 102 ILE A N 1
ATOM 780 C CA . ILE A 1 102 ? 1.711 -8.824 9.681 1.00 95.00 102 ILE A CA 1
ATOM 781 C C . ILE A 1 102 ? 1.116 -8.280 10.988 1.00 95.00 102 ILE A C 1
ATOM 783 O O . ILE A 1 102 ? 0.188 -8.867 11.546 1.00 95.00 102 ILE A O 1
ATOM 787 N N . ASN A 1 103 ? 1.622 -7.147 11.480 1.00 91.69 103 ASN A N 1
ATOM 788 C CA . ASN A 1 103 ? 1.255 -6.617 12.797 1.00 91.69 103 ASN A CA 1
ATOM 789 C C . ASN A 1 103 ? -0.037 -5.787 12.758 1.00 91.69 103 ASN A C 1
ATOM 791 O O . ASN A 1 103 ? -0.766 -5.733 13.745 1.00 91.69 103 ASN A O 1
ATOM 795 N N . GLY A 1 104 ? -0.376 -5.201 11.608 1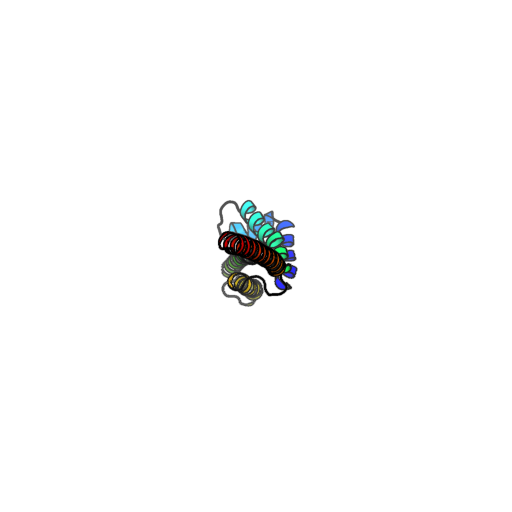.00 87.31 104 GLY A N 1
ATOM 796 C CA . GLY A 1 104 ? -1.506 -4.289 11.459 1.00 87.31 104 GLY A CA 1
ATOM 797 C C . GLY A 1 104 ? -1.199 -2.857 11.901 1.00 87.31 104 GLY A C 1
ATOM 798 O O . GLY A 1 104 ? -0.048 -2.445 12.055 1.00 87.31 104 GLY A O 1
ATOM 799 N N . ALA A 1 105 ? -2.268 -2.083 12.073 1.00 79.00 105 ALA A N 1
ATOM 800 C CA . ALA A 1 105 ? -2.221 -0.701 12.522 1.00 79.00 105 ALA A CA 1
ATOM 801 C C . ALA A 1 105 ? -2.018 -0.655 14.047 1.00 79.00 105 ALA A C 1
ATOM 803 O O . ALA A 1 105 ? -2.776 -1.281 14.783 1.00 79.00 105 ALA A O 1
ATOM 804 N N . GLY A 1 106 ? -0.996 0.055 14.537 1.00 79.44 106 GLY A N 1
ATOM 805 C CA . GLY A 1 106 ? -0.706 0.149 15.978 1.00 79.44 106 GLY A CA 1
ATOM 806 C C . GLY A 1 106 ? -1.807 0.837 16.808 1.00 79.44 106 GLY A C 1
ATOM 807 O O . GLY A 1 106 ? -2.842 1.246 16.288 1.00 79.44 106 GLY A O 1
ATOM 808 N N . LEU A 1 107 ? -1.560 1.023 18.111 1.00 66.75 107 LEU A N 1
ATOM 809 C CA . LEU A 1 107 ? -2.542 1.538 19.090 1.00 66.75 107 LEU A CA 1
ATOM 810 C C . LEU A 1 107 ? -3.113 2.933 18.769 1.00 66.75 107 LEU A C 1
ATOM 812 O O . LEU A 1 107 ? -4.246 3.225 19.131 1.00 66.75 107 LEU A O 1
ATOM 816 N N . PHE A 1 108 ? -2.347 3.784 18.081 1.00 71.25 108 PHE A N 1
ATOM 817 C CA . PHE A 1 108 ? -2.756 5.142 17.688 1.00 71.25 108 PHE A CA 1
ATOM 818 C C . PHE A 1 108 ? -3.351 5.213 16.271 1.00 71.25 108 PHE A C 1
ATOM 820 O O . PHE A 1 108 ? -3.323 6.263 15.634 1.00 71.25 108 PHE A O 1
ATOM 827 N N . SER A 1 109 ? -3.841 4.094 15.741 1.00 80.81 109 SER A N 1
ATOM 828 C CA . SER A 1 109 ? -4.455 4.033 14.415 1.00 80.81 109 SER A CA 1
ATOM 829 C C . SER A 1 109 ? -5.944 4.378 14.436 1.00 80.81 109 SER A C 1
ATOM 831 O O . SER A 1 109 ? -6.637 4.189 15.439 1.00 80.81 109 SER A O 1
ATOM 833 N N . THR A 1 110 ? -6.456 4.841 13.295 1.00 79.25 110 THR A N 1
ATOM 834 C CA . THR A 1 110 ? -7.906 4.995 13.098 1.00 79.25 110 THR A CA 1
ATOM 835 C C . THR A 1 110 ? -8.633 3.650 13.177 1.00 79.25 110 THR A C 1
ATOM 837 O O . THR A 1 110 ? -9.713 3.597 13.763 1.00 79.25 110 THR A O 1
ATOM 840 N N . ASP A 1 111 ? -8.012 2.556 12.716 1.00 79.44 111 ASP A N 1
ATOM 841 C CA . ASP A 1 111 ? -8.503 1.184 12.910 1.00 79.44 111 ASP A CA 1
ATOM 842 C C . ASP A 1 111 ? -8.736 0.877 14.407 1.00 79.44 111 ASP A C 1
ATOM 844 O O . ASP A 1 111 ? -9.812 0.414 14.793 1.00 79.44 111 ASP A O 1
ATOM 848 N N . ALA A 1 112 ? -7.768 1.192 15.276 1.00 79.12 112 ALA A N 1
ATOM 849 C CA . ALA A 1 112 ? -7.892 0.981 16.719 1.00 79.12 112 ALA A CA 1
ATOM 850 C C . ALA A 1 112 ? -8.964 1.880 17.355 1.00 79.12 112 ALA A C 1
ATOM 852 O O . ALA A 1 112 ? -9.685 1.440 18.250 1.00 79.12 112 ALA A O 1
ATOM 853 N N . LEU A 1 113 ? -9.105 3.128 16.898 1.00 81.88 113 LEU A N 1
ATOM 854 C CA . LEU A 1 113 ? -10.157 4.024 17.382 1.00 81.88 113 LEU A CA 1
ATOM 855 C C . LEU A 1 113 ? -11.551 3.477 17.049 1.00 81.88 113 LEU A C 1
ATOM 857 O O . LEU A 1 113 ? -12.412 3.429 17.924 1.00 81.88 113 LEU A O 1
ATOM 861 N N . ILE A 1 114 ? -11.760 3.029 15.809 1.00 82.00 114 ILE A N 1
ATOM 862 C CA . ILE A 1 114 ? -13.029 2.440 15.367 1.00 82.00 114 ILE A CA 1
ATOM 863 C C . ILE A 1 114 ? -13.345 1.193 16.201 1.00 82.00 114 ILE A C 1
ATOM 865 O O . ILE A 1 114 ? -14.440 1.098 16.751 1.00 82.00 114 ILE A O 1
ATOM 869 N N . LEU A 1 115 ? -12.381 0.283 16.373 1.00 83.31 115 LEU A N 1
ATOM 870 C CA . LEU A 1 115 ? -12.559 -0.925 17.189 1.00 83.31 115 LEU A CA 1
ATOM 871 C C . LEU A 1 115 ? -12.942 -0.598 18.640 1.00 83.31 115 LEU A C 1
ATOM 873 O O . LEU A 1 115 ? -13.928 -1.130 19.145 1.00 83.31 115 LEU A O 1
ATOM 877 N N . ASN A 1 116 ? -12.245 0.346 19.281 1.00 82.81 116 ASN A N 1
ATOM 878 C CA . ASN A 1 116 ? -12.565 0.767 20.648 1.00 82.81 116 ASN A CA 1
ATOM 879 C C . ASN A 1 116 ? -13.970 1.381 20.766 1.00 82.81 116 ASN A C 1
ATOM 881 O O . ASN A 1 116 ? -14.657 1.189 21.771 1.00 82.81 116 ASN A O 1
ATOM 885 N N . LEU A 1 117 ? -14.424 2.135 19.760 1.00 84.56 117 LEU A N 1
ATOM 886 C CA . LEU A 1 117 ? -15.776 2.699 19.752 1.00 84.56 117 LEU A CA 1
ATOM 887 C C . LEU A 1 117 ? -16.844 1.604 19.626 1.00 84.56 117 LEU A C 1
ATOM 889 O O . LEU A 1 117 ? -17.845 1.648 20.345 1.00 84.56 117 LEU A O 1
ATOM 893 N N . LEU A 1 118 ? -16.621 0.612 18.759 1.00 86.38 118 LEU A N 1
ATOM 894 C CA . LEU A 1 118 ? -17.532 -0.523 18.588 1.00 86.38 118 LEU A CA 1
ATOM 895 C C . LEU A 1 118 ? -17.611 -1.382 19.861 1.00 86.38 118 LEU A C 1
ATOM 897 O O . LEU A 1 118 ? -18.712 -1.743 20.287 1.00 86.38 118 LEU A O 1
ATOM 901 N N . ASP A 1 119 ? -16.478 -1.646 20.512 1.00 88.31 119 ASP A N 1
ATOM 902 C CA . ASP A 1 119 ? -16.430 -2.435 21.748 1.00 88.31 119 ASP A CA 1
ATOM 903 C C . ASP A 1 119 ? -17.168 -1.743 22.902 1.00 88.31 119 ASP A C 1
ATOM 905 O O . ASP A 1 119 ? -17.961 -2.373 23.608 1.00 88.31 119 ASP A O 1
ATOM 909 N N . ASN A 1 120 ? -16.999 -0.425 23.059 1.00 85.12 120 ASN A N 1
ATOM 910 C CA . ASN A 1 120 ? -17.722 0.351 24.071 1.00 85.12 120 ASN A CA 1
ATOM 911 C C . ASN A 1 120 ? -19.246 0.302 23.864 1.00 85.12 120 ASN A C 1
ATOM 913 O O . ASN A 1 120 ? -20.015 0.177 24.827 1.00 85.12 120 ASN A O 1
ATOM 917 N N . GLN A 1 121 ? -19.707 0.360 22.611 1.00 87.88 121 GLN A N 1
ATOM 918 C CA . GLN A 1 121 ? -21.127 0.203 22.293 1.00 87.88 121 GLN A CA 1
ATOM 919 C C . GLN A 1 121 ? -21.624 -1.210 22.624 1.00 87.88 121 GLN A C 1
ATOM 921 O O . GLN A 1 121 ? -22.676 -1.350 23.253 1.00 87.88 121 GLN A O 1
ATOM 926 N N . ALA A 1 122 ? -20.863 -2.252 22.276 1.00 87.25 122 ALA A N 1
ATOM 927 C CA . ALA A 1 122 ? -21.221 -3.639 22.566 1.00 87.25 122 ALA A CA 1
ATOM 928 C C . ALA A 1 122 ? -21.310 -3.922 24.079 1.00 87.25 122 ALA A C 1
ATOM 930 O O . ALA A 1 122 ? -22.265 -4.558 24.536 1.00 87.25 122 ALA A O 1
ATOM 931 N N . LEU A 1 123 ? -20.368 -3.403 24.875 1.00 89.75 123 LEU A N 1
ATOM 932 C CA . LEU A 1 123 ? -20.387 -3.507 26.340 1.00 89.75 123 LEU A CA 1
ATOM 933 C C . LEU A 1 123 ? -21.606 -2.800 26.944 1.00 89.75 123 LEU A C 1
ATOM 935 O O . LEU A 1 123 ? -22.291 -3.363 27.800 1.00 89.75 123 LEU A O 1
ATOM 939 N N . THR A 1 124 ? -21.936 -1.607 26.442 1.00 91.25 124 THR A N 1
ATOM 940 C CA . THR A 1 124 ? -23.113 -0.843 26.886 1.00 91.25 124 THR A CA 1
ATOM 941 C C . THR A 1 124 ? -24.418 -1.599 26.609 1.00 91.25 124 THR A C 1
ATOM 943 O O . THR A 1 124 ? -25.321 -1.612 27.448 1.00 91.25 124 THR A O 1
ATOM 946 N N . GLN A 1 125 ? -24.531 -2.263 25.454 1.00 90.62 125 GLN A N 1
ATOM 947 C CA . GLN A 1 125 ? -25.708 -3.072 25.111 1.00 90.62 125 GLN A CA 1
ATOM 948 C C . GLN A 1 125 ? -25.840 -4.305 26.012 1.00 90.62 125 GLN A C 1
ATOM 950 O O . GLN A 1 125 ? -26.928 -4.569 26.528 1.00 90.62 125 GLN A O 1
ATOM 955 N N . LYS A 1 126 ? -24.736 -5.020 26.271 1.00 92.06 126 LYS A N 1
ATOM 956 C CA . LYS A 1 126 ? -24.729 -6.160 27.203 1.00 92.06 126 LYS A CA 1
ATOM 957 C C . LYS A 1 126 ? -25.144 -5.744 28.617 1.00 92.06 126 LYS A C 1
ATOM 959 O O . LYS A 1 126 ? -25.976 -6.414 29.223 1.00 92.06 126 LYS A O 1
ATOM 964 N N . ALA A 1 127 ? -24.642 -4.613 29.117 1.00 92.62 127 ALA A N 1
ATOM 965 C CA . ALA A 1 127 ? -25.012 -4.096 30.435 1.00 92.62 127 ALA A CA 1
ATOM 966 C C . ALA A 1 127 ? -26.515 -3.776 30.538 1.00 92.62 127 ALA A C 1
ATOM 968 O O . ALA A 1 127 ? -27.160 -4.136 31.522 1.00 92.62 127 ALA A O 1
ATOM 969 N N . LYS A 1 128 ? -27.103 -3.162 29.499 1.00 93.62 128 LYS A N 1
ATOM 970 C CA . LYS A 1 128 ? -28.553 -2.904 29.441 1.00 93.62 128 LYS A CA 1
ATOM 971 C C . LYS A 1 128 ? -29.376 -4.194 29.450 1.00 93.62 128 LYS A C 1
ATOM 973 O O . LYS A 1 128 ? -30.392 -4.248 30.136 1.00 93.62 128 LYS A O 1
ATOM 978 N N . GLN A 1 129 ? -28.949 -5.228 28.722 1.00 94.25 129 GLN A N 1
ATOM 979 C CA . GLN A 1 129 ? -29.640 -6.524 28.707 1.00 94.25 129 GLN A CA 1
ATOM 980 C C . GLN A 1 129 ? -29.631 -7.204 30.081 1.00 94.25 129 GLN A C 1
ATOM 982 O O . GLN A 1 129 ? -30.672 -7.697 30.510 1.00 94.25 129 GLN A O 1
ATOM 987 N N . ILE A 1 130 ? -28.495 -7.183 30.786 1.00 94.38 130 ILE A N 1
ATOM 988 C CA . ILE A 1 130 ? -28.376 -7.751 32.138 1.00 94.38 130 ILE A CA 1
ATOM 989 C C . ILE A 1 130 ? -29.294 -7.007 33.118 1.00 94.38 130 ILE A C 1
ATOM 991 O O . ILE A 1 130 ? -30.086 -7.647 33.801 1.00 94.38 130 ILE A O 1
ATOM 995 N N . MET A 1 131 ? -29.284 -5.669 33.113 1.00 94.44 131 MET A N 1
ATOM 996 C CA . MET A 1 131 ? -30.176 -4.865 33.963 1.00 94.44 131 MET A CA 1
ATOM 997 C C . MET A 1 131 ? -31.664 -5.151 33.706 1.00 94.44 131 MET A C 1
ATOM 999 O O . MET A 1 131 ? -32.465 -5.207 34.639 1.00 94.44 131 MET A O 1
ATOM 1003 N N . LEU A 1 132 ? -32.057 -5.333 32.441 1.00 95.19 132 LEU A N 1
ATOM 1004 C CA . LEU A 1 132 ? -33.435 -5.691 32.099 1.00 95.19 132 LEU A CA 1
ATOM 1005 C C . LEU A 1 132 ? -33.793 -7.089 32.613 1.00 95.19 132 LEU A C 1
ATOM 1007 O O . LEU A 1 132 ? -34.862 -7.257 33.195 1.00 95.19 132 LEU A O 1
ATOM 1011 N N . LEU A 1 133 ? -32.906 -8.071 32.437 1.00 95.12 133 LEU A N 1
ATOM 1012 C CA . LEU A 1 133 ? -33.093 -9.433 32.944 1.00 95.12 133 LEU A CA 1
ATOM 1013 C C . LEU A 1 133 ? -33.222 -9.466 34.470 1.00 95.12 133 LEU A C 1
ATOM 1015 O O . LEU A 1 133 ? -34.141 -10.106 34.975 1.00 95.12 133 LEU A O 1
ATOM 1019 N N . GLU A 1 134 ? -32.369 -8.742 35.198 1.00 94.31 134 GLU A N 1
ATOM 1020 C CA . GLU A 1 134 ? -32.458 -8.617 36.659 1.00 94.31 134 GLU A CA 1
ATOM 1021 C C . GLU A 1 134 ? -33.799 -8.018 37.090 1.00 94.31 134 GLU A C 1
ATOM 1023 O O . GLU A 1 134 ? -34.465 -8.558 37.974 1.00 94.31 134 GLU A O 1
ATOM 1028 N N . LYS A 1 135 ? -34.255 -6.961 36.406 1.00 95.31 135 LYS A N 1
ATOM 1029 C CA . LYS A 1 135 ? -35.562 -6.347 36.665 1.00 95.31 135 LYS A CA 1
ATOM 1030 C C . LYS A 1 135 ? -36.719 -7.324 36.428 1.00 95.31 135 LYS A C 1
ATOM 1032 O O . LYS A 1 135 ? -37.664 -7.353 37.215 1.00 95.31 135 LYS A O 1
ATOM 1037 N N . PHE A 1 136 ? -36.667 -8.127 35.363 1.00 93.31 136 PHE A N 1
ATOM 1038 C CA . PHE A 1 136 ? -37.686 -9.149 35.094 1.00 93.31 136 PHE A CA 1
ATOM 1039 C C . PHE A 1 136 ? -37.650 -10.290 36.111 1.00 93.31 136 PHE A C 1
ATOM 1041 O O . PHE A 1 136 ? -38.709 -10.751 36.538 1.00 93.31 136 PHE A O 1
ATOM 1048 N N . TYR A 1 137 ? -36.458 -10.726 36.521 1.00 93.38 137 TYR A N 1
ATOM 1049 C CA . TYR A 1 137 ? -36.291 -11.740 37.556 1.00 93.38 137 TYR A CA 1
ATOM 1050 C C . TYR A 1 137 ? -36.882 -11.276 38.892 1.00 93.38 137 TYR A C 1
ATOM 1052 O O . TYR A 1 137 ? -37.697 -11.992 39.470 1.00 93.38 137 TYR A O 1
ATOM 1060 N N . GLN A 1 138 ? -36.554 -10.058 39.336 1.00 93.38 138 GLN A N 1
ATOM 1061 C CA . GLN A 1 138 ? -37.112 -9.468 40.558 1.00 93.38 138 GLN A CA 1
ATOM 1062 C C . GLN A 1 138 ? -38.638 -9.359 40.481 1.00 93.38 138 GLN A C 1
ATOM 1064 O O . GLN A 1 138 ? -39.333 -9.892 41.339 1.00 93.38 138 GLN A O 1
ATOM 1069 N N . ALA A 1 139 ? -39.177 -8.801 39.392 1.00 90.69 139 ALA A N 1
ATOM 1070 C CA . ALA A 1 139 ? -40.624 -8.695 39.204 1.00 90.69 139 ALA A CA 1
ATOM 1071 C C . ALA A 1 139 ? -41.332 -10.065 39.174 1.00 90.69 139 ALA A C 1
ATOM 1073 O O . ALA A 1 139 ? -42.476 -10.190 39.615 1.00 90.69 139 ALA A O 1
ATOM 1074 N N . SER A 1 140 ? -40.676 -11.102 38.642 1.00 89.12 140 SER A N 1
ATOM 1075 C CA . SER A 1 140 ? -41.186 -12.474 38.679 1.00 89.12 140 SER A CA 1
ATOM 1076 C C . SER A 1 140 ? -41.114 -13.085 40.080 1.00 89.12 140 SER A C 1
ATOM 1078 O O . SER A 1 140 ? -42.007 -13.855 40.429 1.00 89.12 140 SER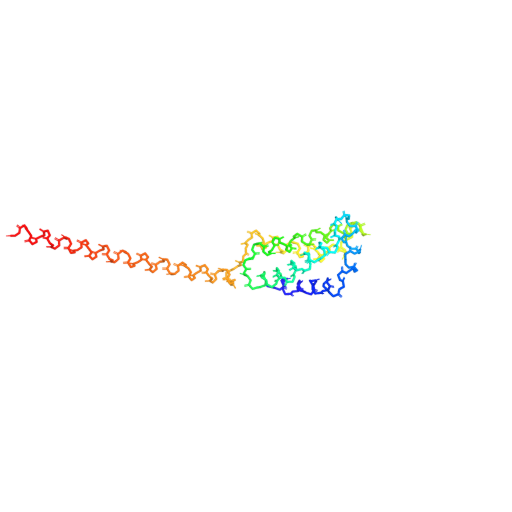 A O 1
ATOM 1080 N N . SER A 1 141 ? -40.073 -12.783 40.859 1.00 86.38 141 SER A N 1
ATOM 1081 C CA . SER A 1 141 ? -39.909 -13.245 42.242 1.00 86.38 141 SER A CA 1
ATOM 1082 C C . SER A 1 141 ? -40.971 -12.631 43.153 1.00 86.38 141 SER A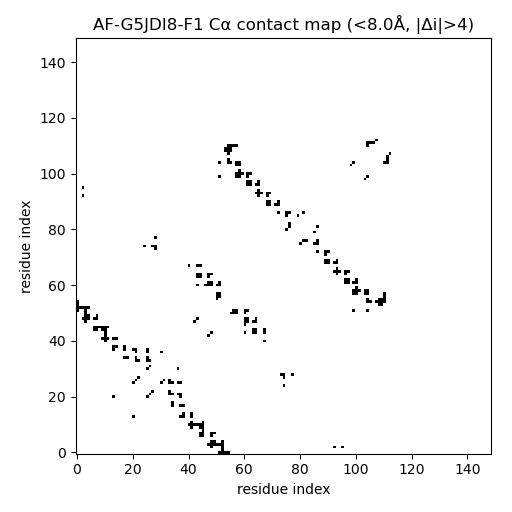 C 1
ATOM 1084 O O . SER A 1 141 ? -41.688 -13.365 43.830 1.00 86.38 141 SER A O 1
ATOM 1086 N N . ASP A 1 142 ? -41.162 -11.312 43.069 1.00 85.94 142 ASP A N 1
ATOM 1087 C CA . ASP A 1 142 ? -42.148 -10.567 43.861 1.00 85.94 142 ASP A CA 1
ATOM 1088 C C . ASP A 1 142 ? -43.576 -11.072 43.608 1.00 85.94 142 ASP A C 1
ATOM 1090 O O . ASP A 1 142 ? -44.359 -11.273 44.538 1.00 85.94 142 ASP A O 1
ATOM 1094 N N . LYS A 1 143 ? -43.920 -11.351 42.340 1.00 80.62 143 LYS A N 1
ATOM 1095 C CA . LYS A 1 143 ? -45.212 -11.963 41.988 1.00 80.62 143 LYS A CA 1
ATOM 1096 C C . LYS A 1 143 ? -45.387 -13.349 42.601 1.00 80.62 143 LYS A C 1
ATOM 1098 O O . LYS A 1 143 ? -46.499 -13.692 42.990 1.00 80.62 143 LYS A O 1
ATOM 1103 N N . LYS A 1 144 ? -44.317 -14.144 42.669 1.00 78.50 144 LYS A N 1
ATOM 1104 C CA . LYS A 1 144 ? -44.349 -15.501 43.223 1.00 78.50 144 LYS A CA 1
ATOM 1105 C C . LYS A 1 144 ? -44.554 -15.475 44.738 1.00 78.50 144 LYS A C 1
ATOM 1107 O O . LYS A 1 144 ? -45.359 -16.245 45.243 1.00 78.50 144 LYS A O 1
ATOM 1112 N N . GLU A 1 145 ? -43.887 -14.566 45.448 1.00 75.62 145 GLU A N 1
ATOM 1113 C CA . GLU A 1 145 ? -44.063 -14.385 46.896 1.00 75.62 145 GLU A CA 1
ATOM 1114 C C . GLU A 1 145 ? -45.461 -13.870 47.260 1.00 75.62 145 GLU A C 1
ATOM 1116 O O . GLU A 1 145 ? -46.057 -14.340 48.228 1.00 75.62 145 GLU A O 1
ATOM 1121 N N . ALA A 1 146 ? -46.017 -12.955 46.461 1.00 72.12 146 ALA A N 1
ATOM 1122 C CA . ALA A 1 146 ? -47.371 -12.441 46.664 1.00 72.12 146 ALA A CA 1
ATOM 1123 C C . ALA A 1 146 ? -48.469 -13.502 46.463 1.00 72.12 146 ALA A C 1
ATOM 1125 O O . ALA A 1 146 ? -49.560 -13.343 46.994 1.00 72.12 146 ALA A O 1
ATOM 1126 N N . GLN A 1 147 ? -48.197 -14.569 45.706 1.00 68.31 147 GLN A N 1
ATOM 1127 C CA . GLN A 1 147 ? -49.156 -15.638 45.403 1.00 68.31 147 GLN A CA 1
ATOM 1128 C C . GLN A 1 147 ? -49.138 -16.788 46.430 1.00 68.31 147 GLN A C 1
ATOM 1130 O O . GLN A 1 147 ? -50.009 -17.654 46.393 1.00 68.31 147 GLN A O 1
ATOM 1135 N N . VAL A 1 148 ? -48.131 -16.820 47.312 1.00 68.44 148 VAL A N 1
ATOM 1136 C CA . VAL A 1 148 ? -47.957 -17.827 48.380 1.00 68.44 148 VAL A CA 1
ATOM 1137 C C . VAL A 1 148 ? -48.499 -17.327 49.733 1.00 68.44 148 VAL A C 1
ATOM 1139 O O . VAL A 1 148 ? -48.638 -18.119 50.664 1.00 68.44 148 VAL A O 1
ATOM 1142 N N . ARG A 1 149 ? -48.820 -16.032 49.842 1.00 56.81 149 ARG A N 1
ATOM 1143 C CA . ARG A 1 149 ? -49.525 -15.425 50.983 1.00 56.81 149 ARG A CA 1
ATOM 1144 C C . ARG A 1 149 ? -51.032 -15.441 50.765 1.00 56.81 149 ARG A C 1
ATOM 1146 O O . ARG A 1 149 ? -51.741 -15.593 51.780 1.00 56.81 149 ARG A O 1
#

Foldseek 3Di:
DVLLVVLLVVLVVCVVCVPCCLVLQVVQVPHPPSSVVSNQLSVLSNVLSVCCVQQHVLQVSLVSQLVSLVSQQVSCCVPPNPDCVSNVVSVVSNVVSVCCNVVGRDCNHPVNVVVVVVVVVVVVVVVVVVVVVVVVVVVVVVVVVVVVD

Solvent-accessible surface area (backbone atoms only — not comparable to full-atom values): 7424 Å² total; per-residue (Å²): 72,71,71,18,60,57,39,32,53,60,12,50,57,34,64,74,41,37,67,60,44,8,56,69,48,36,43,66,73,65,47,82,61,26,60,59,55,35,50,52,48,19,50,32,24,50,51,19,16,53,26,34,31,56,11,40,65,19,34,69,21,17,45,46,43,24,52,49,23,51,53,49,39,52,48,38,39,74,76,62,41,96,40,59,86,68,36,48,65,36,49,53,52,25,54,54,22,46,50,27,38,74,75,36,50,57,86,89,14,49,47,41,50,53,52,55,53,53,50,52,51,52,52,53,52,51,53,52,52,50,56,50,51,52,53,51,51,50,57,53,47,55,53,53,58,65,70,76,108

pLDDT: mean 91.8, std 7.17, range [56.81, 98.31]

Sequence (149 aa):
MVVGLMMIHNGLDKLGNIESFAEAYVSYIGLPFPIFFSYVAAFTELIGAPLVAIGLFTRPAALGLFSTMLVAMYHHILVAGFSVAYLELSAIYAVCFLFFLINGAGLFSTDALILNLLDNQALTQKAKQIMLLEKFYQASSDKKEAQVR

Organism: NCBI:txid423471